Protein AF-A0A1Q7ES59-F1 (afdb_monomer)

Structure (mmCIF, N/CA/C/O backbone):
data_AF-A0A1Q7ES59-F1
#
_entry.id   AF-A0A1Q7ES59-F1
#
loop_
_atom_site.group_PDB
_atom_site.id
_atom_site.type_symbol
_atom_site.label_atom_id
_atom_site.label_alt_id
_atom_site.label_comp_id
_atom_site.label_asym_id
_atom_site.label_entity_id
_atom_site.label_seq_id
_atom_site.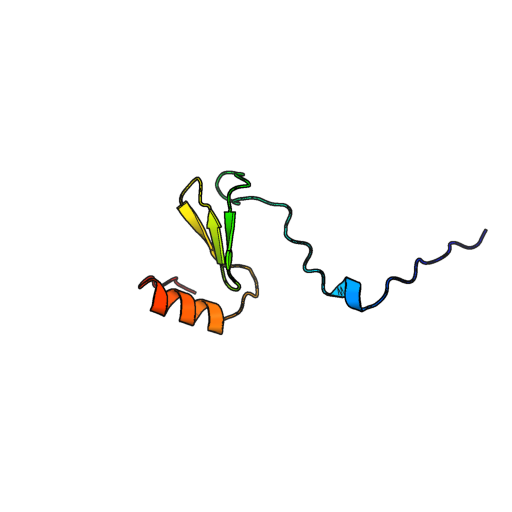pdbx_PDB_ins_code
_atom_site.Cartn_x
_atom_site.Cartn_y
_atom_site.Cartn_z
_atom_site.occupancy
_atom_site.B_iso_or_equiv
_atom_site.auth_seq_id
_atom_site.auth_comp_id
_atom_site.auth_asym_id
_atom_site.auth_atom_id
_atom_site.pdbx_PDB_model_num
ATOM 1 N N . MET A 1 1 ? 32.197 31.214 19.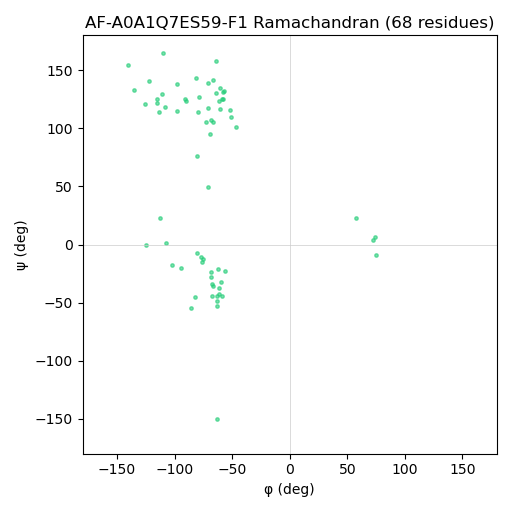777 1.00 47.25 1 MET A N 1
ATOM 2 C CA . MET A 1 1 ? 31.395 29.983 19.963 1.00 47.25 1 MET A CA 1
ATOM 3 C C . MET A 1 1 ? 31.094 29.414 18.582 1.00 47.25 1 MET 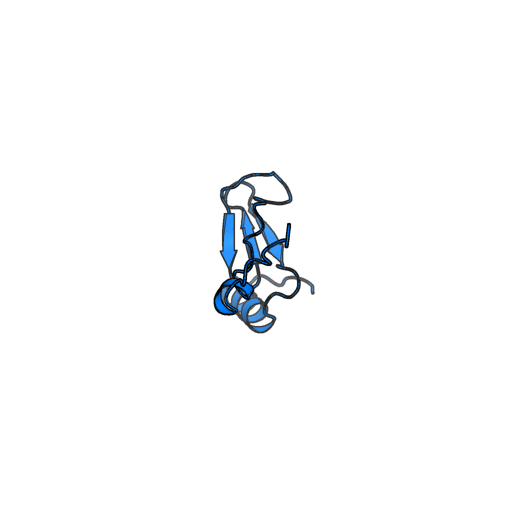A C 1
ATOM 5 O O . MET A 1 1 ? 30.327 30.025 17.855 1.00 47.25 1 MET A O 1
ATOM 9 N N . VAL A 1 2 ? 31.770 28.337 18.170 1.00 51.59 2 VAL A N 1
ATOM 10 C CA . VAL A 1 2 ? 31.585 27.723 16.840 1.00 51.59 2 VAL A CA 1
ATOM 11 C C . VAL A 1 2 ? 30.483 26.660 16.941 1.00 51.59 2 VAL A C 1
ATOM 13 O O . VAL A 1 2 ? 30.616 25.769 17.782 1.00 51.59 2 VAL A O 1
ATOM 16 N N . PRO A 1 3 ? 29.399 26.720 16.145 1.00 54.62 3 PRO A N 1
ATOM 17 C CA . PRO A 1 3 ? 28.393 25.666 16.137 1.00 54.62 3 PRO A CA 1
ATOM 18 C C . PRO A 1 3 ? 28.975 24.415 15.471 1.00 54.62 3 PRO A C 1
ATOM 20 O O . PRO A 1 3 ? 29.341 24.425 14.297 1.00 54.62 3 PRO A O 1
ATOM 23 N N . THR A 1 4 ? 29.084 23.323 16.224 1.00 53.31 4 THR A N 1
ATOM 24 C CA . THR A 1 4 ? 29.516 22.027 15.700 1.00 53.31 4 THR A CA 1
ATOM 25 C C . THR A 1 4 ? 28.401 21.424 14.851 1.00 53.31 4 THR A C 1
ATOM 27 O O . THR A 1 4 ? 27.386 20.939 15.355 1.00 53.31 4 THR A O 1
ATOM 30 N N . ALA A 1 5 ? 28.580 21.452 13.531 1.00 62.41 5 ALA A N 1
ATOM 31 C CA . ALA A 1 5 ? 27.750 20.683 12.617 1.00 62.41 5 ALA A CA 1
ATOM 32 C C . ALA A 1 5 ? 27.903 19.189 12.953 1.00 62.41 5 ALA A C 1
ATOM 34 O O . ALA A 1 5 ? 28.997 18.629 12.870 1.00 62.41 5 ALA A O 1
ATOM 35 N N . LYS A 1 6 ? 26.813 18.535 13.372 1.00 64.44 6 LYS A N 1
ATOM 36 C CA . LYS A 1 6 ? 26.810 17.087 13.606 1.00 64.44 6 LYS A CA 1
ATOM 37 C C . LYS A 1 6 ? 26.948 16.378 12.260 1.00 64.44 6 LYS A C 1
ATOM 39 O O . LYS A 1 6 ? 26.004 16.353 11.476 1.00 64.44 6 LYS A O 1
ATOM 44 N N . VAL A 1 7 ? 28.119 15.800 12.005 1.00 64.12 7 VAL A N 1
ATOM 45 C CA . VAL A 1 7 ? 28.365 14.934 10.848 1.00 64.12 7 VAL A CA 1
ATOM 46 C C . VAL A 1 7 ? 27.530 13.664 11.027 1.00 64.12 7 VAL A C 1
ATOM 48 O O . VAL A 1 7 ? 27.828 12.825 11.875 1.00 64.12 7 VAL A O 1
ATOM 51 N N . VAL A 1 8 ? 26.437 13.545 10.270 1.00 63.16 8 VAL A N 1
ATOM 52 C CA . VAL A 1 8 ? 25.603 12.337 10.249 1.00 63.16 8 VAL A CA 1
ATOM 53 C C . VAL A 1 8 ? 26.131 11.418 9.145 1.00 63.16 8 VAL A C 1
ATOM 55 O O . VAL A 1 8 ? 26.234 11.854 7.999 1.00 63.16 8 VAL A O 1
ATOM 58 N N . PRO A 1 9 ? 26.470 10.155 9.445 1.00 52.25 9 PRO A N 1
ATOM 59 C CA . PRO A 1 9 ? 27.006 9.250 8.438 1.00 52.25 9 PRO A CA 1
ATOM 60 C C . PRO A 1 9 ? 25.953 8.905 7.370 1.00 52.25 9 PRO A C 1
ATOM 62 O O . PRO A 1 9 ? 24.780 8.693 7.680 1.00 52.25 9 PRO A O 1
ATOM 65 N N . LEU A 1 10 ? 26.385 8.816 6.105 1.00 58.12 10 LEU A N 1
ATOM 66 C CA . LEU A 1 10 ? 25.534 8.634 4.913 1.00 58.12 10 LEU A CA 1
ATOM 67 C C . LEU A 1 10 ? 24.619 7.397 4.961 1.00 58.12 10 LEU A C 1
ATOM 69 O O . LEU A 1 10 ? 23.570 7.387 4.321 1.00 58.12 10 LEU A O 1
ATOM 73 N N . TRP A 1 11 ? 24.945 6.376 5.759 1.00 54.88 11 TRP A N 1
ATOM 74 C CA . TRP A 1 11 ? 24.075 5.208 5.941 1.00 54.88 11 TRP A CA 1
ATOM 75 C C . TRP A 1 11 ? 22.770 5.537 6.691 1.00 54.88 11 TRP A C 1
ATOM 77 O O . TRP A 1 11 ? 21.761 4.868 6.484 1.00 54.88 11 TRP A O 1
ATOM 87 N N . ARG A 1 12 ? 22.736 6.611 7.498 1.00 53.22 12 ARG A N 1
ATOM 88 C CA . ARG A 1 12 ? 21.499 7.127 8.114 1.00 53.22 12 ARG A CA 1
ATOM 89 C C . ARG A 1 12 ? 20.609 7.894 7.134 1.00 53.22 12 ARG A C 1
ATOM 91 O O . ARG A 1 12 ? 19.441 8.109 7.444 1.00 53.22 12 ARG A O 1
ATOM 98 N N . ALA A 1 13 ? 21.116 8.285 5.963 1.00 50.34 13 ALA A N 1
ATOM 99 C CA . ALA A 1 13 ? 20.359 9.066 4.983 1.00 50.34 13 ALA A CA 1
ATOM 100 C C . ALA A 1 13 ? 19.340 8.230 4.181 1.00 50.34 13 ALA A C 1
ATOM 102 O O . ALA A 1 13 ? 18.485 8.797 3.510 1.00 50.34 13 ALA A O 1
ATOM 103 N N . ARG A 1 14 ? 19.384 6.891 4.284 1.00 49.12 14 ARG A N 1
ATOM 104 C CA . ARG A 1 14 ? 18.360 5.977 3.736 1.00 49.12 14 ARG A CA 1
ATOM 105 C C . ARG A 1 14 ? 17.565 5.245 4.808 1.00 49.12 14 ARG A C 1
ATOM 107 O O . ARG A 1 14 ? 16.955 4.215 4.539 1.00 49.12 14 ARG A O 1
ATOM 114 N N . ALA A 1 15 ? 17.502 5.794 6.015 1.00 45.94 15 ALA A N 1
ATOM 115 C CA . ALA A 1 15 ? 16.313 5.548 6.802 1.00 45.94 15 ALA A CA 1
ATOM 116 C C . ALA A 1 15 ? 15.192 6.313 6.091 1.00 45.94 15 ALA A C 1
ATOM 118 O O . ALA A 1 15 ? 15.033 7.514 6.309 1.00 45.94 15 ALA A O 1
ATOM 119 N N . HIS A 1 16 ? 14.433 5.641 5.216 1.00 46.62 16 HIS A N 1
ATOM 120 C CA . HIS A 1 16 ? 13.049 6.038 4.983 1.00 46.62 16 HIS A CA 1
ATOM 121 C C . HIS A 1 16 ? 12.473 6.227 6.379 1.00 46.62 16 HIS A C 1
ATOM 123 O O . HIS A 1 16 ? 12.239 5.242 7.075 1.00 46.62 16 HIS A O 1
ATOM 129 N N . ARG A 1 17 ? 12.352 7.477 6.842 1.00 39.12 17 ARG A N 1
ATOM 130 C CA . ARG A 1 17 ? 11.602 7.792 8.051 1.00 39.12 17 ARG A CA 1
ATOM 131 C C . ARG A 1 17 ? 10.264 7.103 7.802 1.00 39.12 17 ARG A C 1
ATOM 133 O O . ARG A 1 17 ? 9.584 7.522 6.861 1.00 39.12 17 ARG A O 1
ATOM 140 N N . PRO A 1 18 ? 9.909 6.012 8.511 1.00 43.47 18 PRO A N 1
ATOM 141 C CA . PRO A 1 18 ? 8.597 5.439 8.300 1.00 43.47 18 PRO A CA 1
ATOM 142 C C . PRO A 1 18 ? 7.654 6.598 8.610 1.00 43.47 18 PRO A C 1
ATOM 144 O O . PRO A 1 18 ? 7.840 7.219 9.661 1.00 43.47 18 PRO A O 1
ATOM 147 N N . PRO A 1 19 ? 6.730 6.991 7.711 1.00 50.50 19 PRO A N 1
ATOM 148 C CA . PRO A 1 19 ? 5.736 7.971 8.096 1.00 50.50 19 PRO A CA 1
ATOM 149 C C . PRO A 1 19 ? 5.129 7.420 9.377 1.00 50.50 19 PRO A C 1
ATOM 151 O O . PRO A 1 19 ? 4.589 6.313 9.377 1.00 50.50 19 PRO A O 1
ATOM 154 N N . THR A 1 20 ? 5.311 8.126 10.485 1.00 56.69 20 THR A N 1
ATOM 155 C CA . THR A 1 20 ? 4.664 7.864 11.770 1.00 56.69 20 THR A CA 1
ATOM 156 C C . THR A 1 20 ? 3.191 8.245 11.642 1.00 56.69 20 THR A C 1
ATOM 158 O O . THR A 1 20 ? 2.663 9.032 12.413 1.00 56.69 20 THR A O 1
ATOM 161 N N . GLY A 1 21 ? 2.553 7.760 10.585 1.00 68.19 21 GLY A N 1
ATOM 162 C C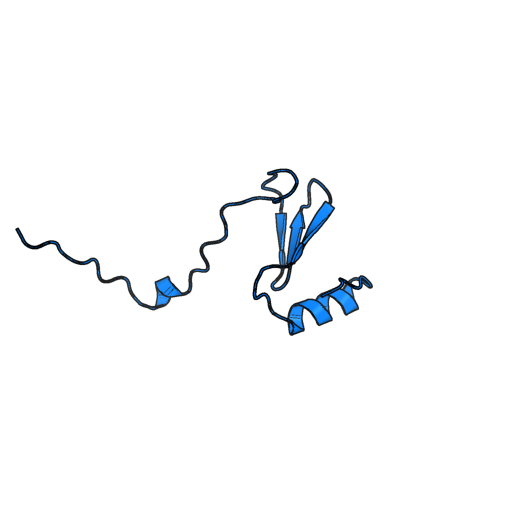A . GLY A 1 21 ? 1.160 7.931 10.258 1.00 68.19 21 GLY A CA 1
ATOM 163 C C . GLY A 1 21 ? 0.622 6.530 10.074 1.00 68.19 21 GLY A C 1
ATOM 164 O O . GLY A 1 21 ? 1.162 5.748 9.285 1.00 68.19 21 GLY A O 1
ATOM 165 N N . GLY A 1 22 ? -0.380 6.195 10.877 1.00 79.88 22 GLY A N 1
ATOM 166 C CA . GLY A 1 22 ? -1.179 5.003 10.676 1.00 79.88 22 GLY A CA 1
ATOM 167 C C . GLY A 1 22 ? -1.939 5.079 9.353 1.00 79.88 22 GLY A C 1
ATOM 168 O O . GLY A 1 22 ? -1.529 5.710 8.380 1.00 79.88 22 GLY A O 1
ATOM 169 N N . CYS A 1 23 ? -3.092 4.441 9.304 1.00 88.44 23 CYS A N 1
ATOM 170 C CA . CYS A 1 23 ? -3.974 4.573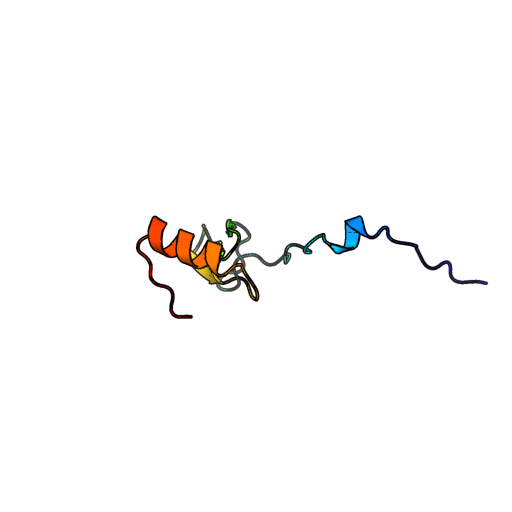 8.162 1.00 88.44 23 CYS A CA 1
ATOM 171 C C . CYS A 1 23 ? -4.380 6.042 7.951 1.00 88.44 23 CYS A C 1
ATOM 173 O O . CYS A 1 23 ? -4.956 6.650 8.848 1.00 88.44 23 CYS A O 1
ATOM 175 N N . ALA A 1 24 ? -4.162 6.589 6.752 1.00 84.12 24 ALA A N 1
ATOM 176 C CA . ALA A 1 24 ? -4.591 7.949 6.410 1.00 84.12 24 ALA A CA 1
ATOM 177 C C . ALA A 1 24 ? -6.122 8.133 6.461 1.00 84.12 24 ALA A C 1
ATOM 179 O O . ALA A 1 24 ? -6.603 9.250 6.610 1.00 84.12 24 ALA A O 1
ATOM 180 N N . LYS A 1 25 ? -6.885 7.035 6.363 1.00 86.31 25 LYS A N 1
ATOM 181 C CA . LYS A 1 25 ? -8.352 7.039 6.416 1.00 86.31 25 LYS A CA 1
ATOM 182 C C . LYS A 1 25 ? -8.904 7.078 7.843 1.00 86.31 25 LYS A C 1
ATOM 184 O O . LYS A 1 25 ? -9.862 7.793 8.096 1.00 86.31 25 LYS A O 1
ATOM 189 N N . CYS A 1 26 ? -8.361 6.271 8.759 1.00 92.06 26 CYS A N 1
ATOM 190 C CA . CYS A 1 26 ? -8.944 6.084 10.099 1.00 92.06 26 CYS A CA 1
ATOM 191 C C . CYS A 1 26 ? -7.987 6.360 11.267 1.00 92.06 26 CYS A C 1
ATOM 193 O O . CYS A 1 26 ? -8.367 6.177 12.417 1.00 92.06 26 CYS A O 1
ATOM 195 N N . GLY A 1 27 ? -6.731 6.724 11.003 1.00 88.06 27 GLY A N 1
ATOM 196 C CA . GLY A 1 27 ? -5.720 7.004 12.027 1.00 88.06 27 GLY A CA 1
ATOM 197 C C . GLY A 1 27 ? -5.141 5.775 12.741 1.00 88.06 27 GLY A C 1
ATOM 198 O O . GLY A 1 27 ? -4.147 5.909 13.449 1.00 88.06 27 GLY A O 1
ATOM 199 N N . SER A 1 28 ? -5.699 4.573 12.542 1.00 90.44 28 SER A N 1
ATOM 200 C CA . SER A 1 28 ? -5.229 3.352 13.214 1.00 90.44 28 SER A CA 1
ATOM 201 C C . SER A 1 28 ? -3.774 3.025 12.877 1.00 90.44 28 SER A C 1
ATOM 203 O O . SER A 1 28 ? -3.382 3.015 11.709 1.00 90.44 28 SER A O 1
ATOM 205 N N . THR A 1 29 ? -2.986 2.684 13.894 1.00 92.25 29 THR A N 1
ATOM 206 C CA . THR A 1 29 ? -1.592 2.240 13.753 1.00 92.25 29 THR A CA 1
ATOM 207 C C . THR A 1 29 ? -1.469 0.768 13.348 1.00 92.25 29 THR A C 1
ATOM 209 O O . THR A 1 29 ? -0.371 0.321 13.021 1.00 92.25 29 THR A O 1
ATOM 212 N N . PHE A 1 30 ? -2.578 0.017 13.309 1.00 94.50 30 PHE A N 1
ATOM 213 C CA . PHE A 1 30 ? -2.596 -1.393 12.918 1.00 94.50 30 PHE A CA 1
ATOM 214 C C . PHE A 1 30 ? -2.568 -1.540 11.388 1.00 94.50 30 PHE A C 1
ATOM 216 O O . PHE A 1 30 ? -3.584 -1.776 10.725 1.00 94.50 30 PHE A O 1
ATOM 223 N N . VAL A 1 31 ? -1.381 -1.335 10.813 1.00 92.00 31 VAL A N 1
ATOM 224 C CA . VAL A 1 31 ? -1.125 -1.365 9.367 1.00 92.00 31 VAL A CA 1
ATOM 225 C C . VAL A 1 31 ? -0.059 -2.403 9.009 1.00 92.00 31 VAL A C 1
ATOM 227 O O . VAL A 1 31 ? 0.945 -2.542 9.701 1.00 92.00 31 VAL A O 1
ATOM 230 N N . ALA A 1 32 ? -0.260 -3.110 7.898 1.00 91.31 32 ALA A N 1
ATOM 231 C CA . ALA A 1 32 ? 0.759 -3.906 7.226 1.00 91.31 32 ALA A CA 1
ATOM 232 C C . ALA A 1 32 ? 1.351 -3.090 6.071 1.00 91.31 32 ALA A C 1
ATOM 234 O O . ALA A 1 32 ? 0.619 -2.407 5.354 1.00 91.31 32 ALA A O 1
ATOM 235 N N . ARG A 1 33 ? 2.672 -3.144 5.904 1.00 88.06 33 ARG A N 1
ATOM 236 C CA . ARG A 1 33 ? 3.387 -2.406 4.860 1.00 88.06 33 ARG A CA 1
ATOM 237 C C . ARG A 1 33 ? 4.016 -3.382 3.882 1.00 88.06 33 ARG A C 1
ATOM 239 O O . ARG A 1 33 ? 4.772 -4.256 4.289 1.00 88.06 33 ARG A O 1
ATOM 246 N N . GLU A 1 34 ? 3.702 -3.195 2.614 1.00 87.12 34 GLU A N 1
ATOM 247 C CA . GLU A 1 34 ? 4.341 -3.835 1.472 1.00 87.12 34 GLU A CA 1
ATOM 248 C C . GLU A 1 34 ? 5.159 -2.782 0.703 1.00 87.12 34 GLU A C 1
ATOM 250 O O . GLU A 1 34 ? 4.970 -1.583 0.927 1.00 87.12 34 GLU A O 1
ATOM 255 N N . PRO A 1 35 ? 6.069 -3.177 -0.204 1.00 88.50 35 PRO A N 1
ATOM 256 C CA . PRO A 1 35 ? 6.921 -2.219 -0.914 1.00 88.50 35 PRO A CA 1
ATOM 257 C C . PRO A 1 35 ? 6.147 -1.175 -1.740 1.00 88.50 35 PRO A C 1
ATOM 259 O O . PRO A 1 35 ? 6.586 -0.031 -1.855 1.00 88.50 35 PRO A O 1
ATOM 262 N N . ALA A 1 36 ? 4.983 -1.548 -2.284 1.00 91.19 36 ALA A N 1
ATOM 263 C CA . ALA A 1 36 ? 4.127 -0.661 -3.074 1.00 9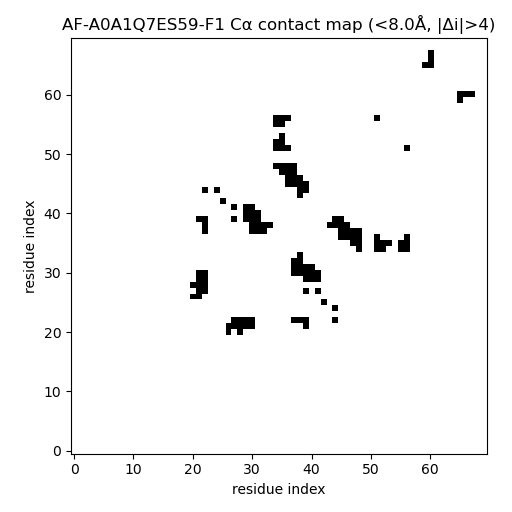1.19 36 ALA A CA 1
ATOM 264 C C . ALA A 1 36 ? 2.904 -0.118 -2.308 1.00 91.19 36 ALA A C 1
ATOM 266 O O . ALA A 1 36 ? 2.316 0.883 -2.728 1.00 91.19 36 ALA A O 1
ATOM 267 N N . PHE A 1 37 ? 2.520 -0.732 -1.181 1.00 91.38 37 PHE A N 1
ATOM 268 C CA . PHE A 1 37 ? 1.231 -0.479 -0.529 1.00 91.38 37 PHE A CA 1
ATOM 269 C C . PHE A 1 37 ? 1.298 -0.424 0.997 1.00 91.38 37 PHE A C 1
ATOM 271 O O . PHE A 1 37 ? 2.123 -1.055 1.653 1.00 91.38 37 PHE A O 1
ATOM 278 N N . ILE A 1 38 ? 0.343 0.293 1.581 1.00 91.06 38 ILE A N 1
ATOM 279 C CA . ILE A 1 38 ? 0.010 0.242 3.003 1.00 91.06 38 ILE A CA 1
ATOM 280 C C . ILE A 1 38 ? -1.409 -0.303 3.124 1.00 91.06 38 ILE A C 1
ATOM 282 O O . ILE A 1 38 ? -2.354 0.291 2.604 1.00 91.06 38 ILE A O 1
ATOM 286 N N . HIS A 1 39 ? -1.558 -1.413 3.842 1.00 92.06 39 HIS A N 1
ATOM 287 C CA . HIS A 1 39 ? -2.840 -2.043 4.122 1.00 92.06 39 HIS A CA 1
ATOM 288 C C . HIS A 1 39 ? -3.217 -1.855 5.594 1.00 92.06 39 HIS A C 1
ATOM 290 O O . HIS A 1 39 ? -2.525 -2.324 6.499 1.00 92.06 39 HIS A O 1
ATOM 296 N N . CYS A 1 40 ? -4.329 -1.180 5.866 1.00 94.19 40 CYS A N 1
ATOM 297 C CA . CYS A 1 40 ? -4.859 -1.051 7.214 1.00 94.19 40 CYS A CA 1
ATOM 298 C C . CYS A 1 40 ? -5.620 -2.313 7.607 1.00 94.19 40 CYS A C 1
ATOM 300 O O . CYS A 1 40 ? -6.693 -2.594 7.081 1.00 94.19 40 CYS A O 1
ATOM 302 N N . ARG A 1 41 ? -5.098 -3.033 8.599 1.00 93.75 41 ARG A N 1
ATOM 303 C CA . ARG A 1 41 ? -5.720 -4.251 9.126 1.00 93.75 41 ARG A CA 1
ATOM 304 C C . ARG A 1 41 ? -6.935 -3.961 10.008 1.00 93.75 41 ARG A C 1
ATOM 306 O O . ARG A 1 41 ? -7.683 -4.879 10.307 1.00 93.75 41 ARG A O 1
ATOM 313 N N . PHE A 1 42 ? -7.133 -2.702 10.403 1.00 94.75 42 PHE A N 1
ATOM 314 C CA . PHE A 1 42 ? -8.295 -2.275 11.178 1.00 94.75 42 PHE A CA 1
ATOM 315 C C . PHE A 1 42 ? -9.513 -1.941 10.301 1.00 94.75 42 PHE A C 1
ATOM 317 O O . PHE A 1 42 ? -10.576 -2.509 10.503 1.00 94.75 42 PHE A O 1
ATOM 324 N N . CYS A 1 43 ? -9.379 -1.040 9.318 1.00 94.94 43 CYS A N 1
ATOM 325 C CA . CYS A 1 43 ? -10.512 -0.583 8.494 1.00 94.94 43 CYS A CA 1
ATOM 326 C C . CYS A 1 43 ? -10.512 -1.111 7.048 1.00 94.94 43 CYS A C 1
ATOM 328 O O . CYS A 1 43 ? -11.365 -0.708 6.258 1.00 94.94 43 CYS A O 1
ATOM 330 N N . GLY A 1 44 ? -9.528 -1.936 6.672 1.00 92.69 44 GLY A N 1
ATOM 331 C CA . GLY A 1 44 ? -9.396 -2.513 5.328 1.00 92.69 44 GLY A CA 1
ATOM 332 C C . GLY A 1 44 ? -8.914 -1.543 4.245 1.00 92.69 44 GLY A C 1
ATOM 333 O O . GLY A 1 44 ? -8.906 -1.893 3.071 1.00 92.69 44 GLY A O 1
ATOM 334 N N . SER A 1 45 ? -8.526 -0.311 4.597 1.00 92.88 45 SER A N 1
ATOM 335 C CA . SER A 1 45 ? -8.019 0.652 3.611 1.00 92.88 45 SER A CA 1
ATOM 336 C C . SER A 1 45 ? -6.714 0.162 2.990 1.00 92.88 45 SER A C 1
ATOM 338 O O . SER A 1 45 ? -5.768 -0.145 3.715 1.00 92.88 45 SER A O 1
ATOM 340 N N . LEU A 1 46 ? -6.638 0.187 1.663 1.00 90.94 46 LEU A N 1
ATOM 341 C CA . LEU A 1 46 ? -5.414 -0.040 0.903 1.00 90.94 46 LEU A CA 1
ATOM 342 C C . LEU A 1 46 ? -4.992 1.277 0.252 1.00 90.94 46 LEU A C 1
ATOM 344 O O . LEU A 1 46 ? -5.808 1.963 -0.362 1.00 90.94 46 LEU A O 1
ATOM 348 N N . SER A 1 47 ? -3.735 1.667 0.423 1.00 89.25 47 SER A N 1
ATOM 349 C CA . SER A 1 47 ? -3.213 2.917 -0.129 1.00 89.25 47 SER A CA 1
ATOM 350 C C . SER A 1 47 ? -1.854 2.687 -0.763 1.00 89.25 47 SER A C 1
ATOM 352 O O . SER A 1 47 ? -0.986 2.055 -0.163 1.00 89.25 47 SER A O 1
ATOM 354 N N . ARG A 1 48 ? -1.669 3.212 -1.974 1.00 88.50 48 ARG A N 1
ATOM 355 C CA . ARG A 1 48 ? -0.392 3.158 -2.686 1.00 88.50 48 ARG A CA 1
ATOM 356 C C . ARG A 1 48 ? 0.627 4.075 -2.018 1.00 88.50 48 ARG A C 1
ATOM 358 O O . ARG A 1 48 ? 0.297 5.188 -1.608 1.00 88.50 48 ARG A O 1
ATOM 365 N N . ILE A 1 49 ? 1.865 3.608 -1.911 1.00 87.44 49 ILE A N 1
ATOM 366 C CA . ILE A 1 49 ? 2.979 4.413 -1.412 1.00 87.44 49 ILE A CA 1
ATOM 367 C C . ILE A 1 49 ? 3.450 5.338 -2.545 1.00 87.44 49 ILE A C 1
ATOM 369 O O . ILE A 1 49 ? 3.756 4.846 -3.635 1.00 87.44 49 ILE A O 1
ATOM 373 N N . PRO A 1 50 ? 3.536 6.664 -2.323 1.00 85.69 50 PRO A N 1
ATOM 374 C CA . PRO A 1 50 ? 4.091 7.583 -3.313 1.00 85.69 50 PRO A CA 1
ATOM 375 C C . PRO A 1 50 ? 5.521 7.190 -3.694 1.00 85.69 50 PRO A C 1
ATOM 377 O O . PRO A 1 50 ? 6.348 6.951 -2.813 1.00 85.69 50 PRO A O 1
ATOM 380 N N . ASN A 1 51 ? 5.811 7.137 -4.998 1.00 85.44 51 ASN A N 1
ATOM 381 C CA . ASN A 1 51 ? 7.083 6.644 -5.550 1.00 85.44 51 ASN A CA 1
ATOM 382 C C . ASN A 1 51 ? 7.430 5.196 -5.143 1.00 85.44 51 ASN A C 1
ATOM 384 O O . ASN A 1 51 ? 8.599 4.813 -5.153 1.00 85.44 51 ASN A O 1
ATOM 388 N N . GLY A 1 52 ? 6.427 4.397 -4.763 1.00 83.56 52 GLY A N 1
ATOM 389 C CA . GLY A 1 52 ? 6.581 2.965 -4.533 1.00 83.56 52 GLY A CA 1
ATOM 390 C C . GLY A 1 52 ? 6.964 2.217 -5.812 1.00 83.56 52 GLY A C 1
ATOM 391 O O . GLY A 1 52 ? 6.731 2.688 -6.927 1.00 83.56 52 GLY A O 1
ATOM 392 N N . SER A 1 53 ? 7.554 1.038 -5.641 1.00 88.50 53 SER A N 1
ATOM 393 C CA . SER A 1 53 ? 7.992 0.182 -6.744 1.00 88.50 53 SER A CA 1
ATOM 394 C C . SER A 1 53 ? 6.814 -0.243 -7.629 1.00 88.50 53 SER A C 1
ATOM 396 O O . SER A 1 53 ? 5.846 -0.832 -7.147 1.00 88.50 53 SER A O 1
ATOM 398 N N . LEU A 1 54 ? 6.905 0.048 -8.932 1.00 90.69 54 LEU A N 1
ATOM 399 C CA . LEU A 1 54 ? 5.917 -0.392 -9.925 1.00 90.69 54 LEU A CA 1
ATOM 400 C C . LEU A 1 54 ? 5.928 -1.913 -10.104 1.00 90.69 54 LEU A C 1
ATOM 402 O O . LEU A 1 54 ? 4.873 -2.518 -10.259 1.00 90.69 54 LEU A O 1
ATOM 406 N N . LEU A 1 55 ? 7.110 -2.529 -10.016 1.00 93.69 55 LEU A N 1
ATOM 407 C CA . LEU A 1 55 ? 7.252 -3.980 -10.088 1.00 93.69 55 LEU A CA 1
ATOM 408 C C . LEU A 1 55 ? 6.539 -4.661 -8.912 1.00 93.69 55 LEU A C 1
ATOM 410 O O . LEU A 1 55 ? 5.805 -5.626 -9.098 1.00 93.69 55 LEU A O 1
ATOM 414 N N . ASP A 1 56 ? 6.711 -4.137 -7.696 1.00 94.19 56 ASP A N 1
ATOM 415 C CA . ASP A 1 56 ? 6.028 -4.684 -6.519 1.00 94.19 56 ASP A CA 1
ATOM 416 C C . ASP A 1 56 ? 4.515 -4.437 -6.559 1.00 94.19 56 ASP A C 1
ATOM 418 O O . ASP A 1 56 ? 3.752 -5.236 -6.012 1.00 94.19 56 ASP A O 1
ATOM 422 N N . GLN A 1 57 ? 4.068 -3.362 -7.222 1.00 92.69 57 GLN A N 1
ATOM 423 C CA . GLN A 1 57 ? 2.651 -3.148 -7.503 1.00 92.69 57 GLN A CA 1
ATOM 424 C C . GLN A 1 57 ? 2.101 -4.256 -8.406 1.00 92.69 57 GLN A C 1
ATOM 426 O O . GLN A 1 57 ? 1.127 -4.905 -8.035 1.00 92.69 57 GLN A O 1
ATOM 431 N N . GLU A 1 58 ? 2.740 -4.511 -9.546 1.00 93.38 58 GLU A N 1
ATOM 432 C CA . GLU A 1 58 ? 2.308 -5.546 -10.490 1.00 93.38 58 GLU A CA 1
ATOM 433 C C . GLU A 1 58 ? 2.287 -6.936 -9.833 1.00 93.38 58 GLU A C 1
ATOM 435 O O . GLU A 1 58 ? 1.302 -7.670 -9.929 1.00 93.38 58 GLU A O 1
ATOM 440 N N . LEU A 1 59 ? 3.328 -7.275 -9.065 1.00 94.06 59 LEU A N 1
ATOM 441 C CA . LEU A 1 59 ? 3.386 -8.529 -8.308 1.00 94.06 59 LEU A CA 1
ATOM 442 C C . LEU A 1 59 ? 2.262 -8.645 -7.273 1.00 94.06 59 LEU A C 1
ATOM 444 O O . LEU A 1 59 ? 1.742 -9.737 -7.036 1.00 94.06 59 LEU A O 1
ATOM 448 N N . PHE A 1 60 ? 1.887 -7.549 -6.616 1.00 92.00 60 PHE A N 1
ATOM 449 C CA . PHE A 1 60 ? 0.751 -7.543 -5.699 1.00 92.00 60 PHE A CA 1
ATOM 450 C C . PHE A 1 60 ? -0.572 -7.754 -6.440 1.00 92.00 60 PHE A C 1
ATOM 452 O O . PHE A 1 60 ? -1.390 -8.557 -5.995 1.00 92.00 60 PHE A O 1
ATOM 459 N N . GLU A 1 61 ? -0.780 -7.079 -7.566 1.00 92.25 61 GLU A N 1
ATOM 460 C CA . GLU A 1 61 ? -1.993 -7.199 -8.381 1.00 92.25 61 GLU A CA 1
ATOM 461 C C . GLU A 1 61 ? -2.179 -8.633 -8.897 1.00 92.25 61 GLU A C 1
ATOM 463 O O . GLU A 1 61 ? -3.264 -9.201 -8.768 1.00 92.25 61 GLU A O 1
ATOM 468 N N . ILE A 1 62 ? -1.100 -9.284 -9.350 1.00 94.00 62 ILE A N 1
ATOM 469 C CA . ILE A 1 62 ? -1.116 -10.699 -9.756 1.00 94.00 62 ILE A CA 1
ATOM 470 C C . ILE A 1 62 ? -1.449 -11.617 -8.570 1.00 94.00 62 ILE A C 1
ATOM 472 O O . ILE A 1 62 ? -2.315 -12.481 -8.691 1.00 94.00 62 ILE A O 1
ATOM 476 N N . ARG A 1 63 ? 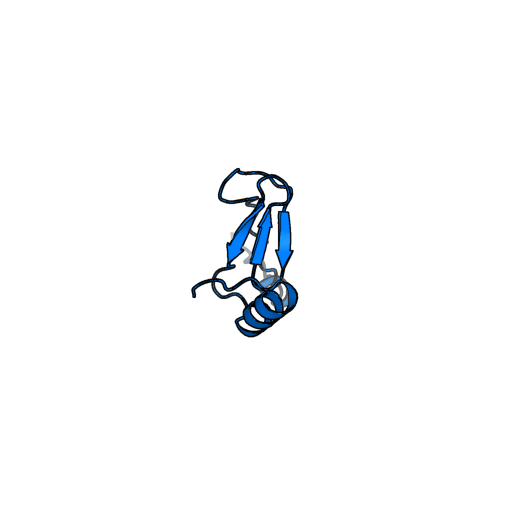-0.786 -11.446 -7.414 1.00 92.81 63 ARG A N 1
ATOM 477 C CA . ARG A 1 63 ? -0.998 -12.310 -6.232 1.00 92.81 63 ARG A CA 1
ATOM 478 C C . ARG A 1 63 ? -2.383 -12.146 -5.605 1.00 92.81 63 ARG A C 1
ATOM 480 O O . ARG A 1 63 ? -2.904 -13.103 -5.042 1.00 92.81 63 ARG A O 1
ATOM 487 N N . SER A 1 64 ? -2.940 -10.938 -5.639 1.00 88.69 64 SER A N 1
ATOM 488 C CA . SER A 1 64 ? -4.210 -10.603 -4.982 1.00 88.69 64 SER A CA 1
ATOM 489 C C . SER A 1 64 ? -5.426 -10.712 -5.902 1.00 88.69 64 SER A C 1
ATOM 491 O O . SER A 1 64 ? -6.547 -10.790 -5.406 1.00 88.69 64 SER A O 1
ATOM 493 N N . GLY A 1 65 ? -5.227 -10.687 -7.224 1.00 91.69 65 GLY A N 1
ATOM 494 C CA . GLY A 1 65 ? -6.304 -10.581 -8.211 1.00 91.69 65 GLY A CA 1
ATOM 495 C C . GLY A 1 65 ? -6.956 -9.192 -8.273 1.00 91.69 65 GLY A C 1
ATOM 496 O O . GLY A 1 65 ? -7.919 -9.004 -9.016 1.00 91.69 65 GLY A O 1
ATOM 497 N N . LEU A 1 66 ? -6.458 -8.214 -7.508 1.00 86.75 66 LEU A N 1
ATOM 498 C CA . LEU A 1 66 ? -6.910 -6.825 -7.562 1.00 86.75 66 LEU A CA 1
ATOM 499 C C . LEU A 1 66 ? -6.231 -6.100 -8.725 1.00 86.75 66 LEU A C 1
ATOM 501 O O . LEU A 1 66 ? -5.046 -6.295 -8.971 1.00 86.75 66 LEU A O 1
ATOM 505 N N . ARG A 1 67 ? -6.958 -5.199 -9.391 1.00 84.75 67 ARG A N 1
ATOM 506 C CA . ARG A 1 67 ? -6.368 -4.213 -10.306 1.00 84.75 67 ARG A CA 1
ATOM 507 C C . ARG A 1 67 ? -6.554 -2.821 -9.746 1.00 84.75 67 ARG A C 1
ATOM 509 O O . ARG A 1 67 ? -7.684 -2.351 -9.622 1.00 84.75 67 ARG A O 1
ATOM 516 N N . LEU A 1 68 ? -5.452 -2.177 -9.385 1.00 77.81 68 LEU A N 1
ATOM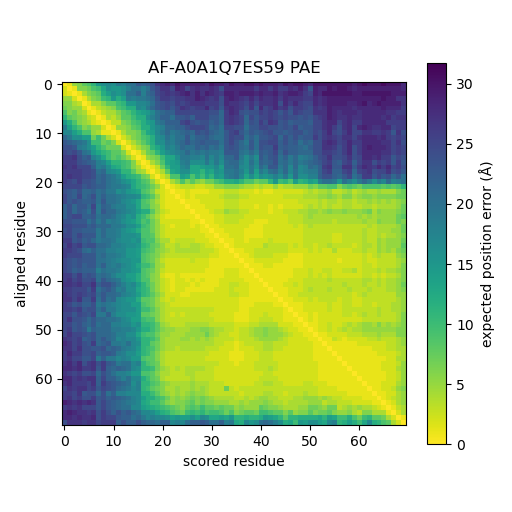 517 C CA . LEU A 1 68 ? -5.471 -0.846 -8.807 1.00 77.81 68 LEU A CA 1
ATOM 518 C C . LEU A 1 68 ? -5.187 0.140 -9.938 1.00 77.81 68 LEU A C 1
ATOM 520 O O . LEU A 1 68 ? -4.124 0.105 -10.547 1.00 77.81 68 LEU A O 1
ATOM 524 N N . ALA A 1 69 ? -6.175 0.978 -10.263 1.00 64.00 69 ALA A N 1
ATOM 525 C CA . ALA A 1 69 ? -6.007 2.010 -11.281 1.00 64.00 69 ALA A CA 1
ATOM 526 C C . ALA A 1 69 ? -4.842 2.938 -10.892 1.00 64.00 69 ALA A C 1
ATOM 528 O O . ALA A 1 69 ? -4.742 3.356 -9.733 1.00 64.00 69 ALA A O 1
ATOM 529 N N . SER A 1 70 ? -3.947 3.175 -11.852 1.00 56.19 70 SER A N 1
ATOM 530 C CA . SER A 1 70 ? -2.664 3.865 -11.690 1.00 56.19 70 SER A CA 1
ATOM 531 C C . SER A 1 70 ? -2.795 5.342 -11.352 1.00 56.19 70 SER A C 1
ATOM 533 O O . SER A 1 70 ? -3.674 6.011 -11.939 1.00 56.19 70 SER A O 1
#

Solvent-accessible surface area (backbone atoms only — not comparable to full-atom values): 4617 Å² total; per-residue (Å²): 137,81,85,79,78,80,84,73,62,74,80,64,73,69,55,74,72,70,72,96,59,41,33,92,88,76,60,46,72,54,55,49,79,54,79,20,34,40,38,21,76,78,82,69,50,73,44,76,43,87,92,34,46,66,68,51,39,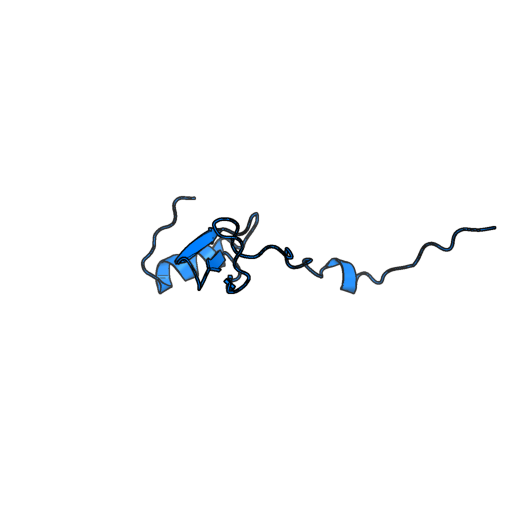53,53,46,28,67,76,68,73,49,83,80,87,128

Foldseek 3Di:
DDDDDPDDDPVVVPPPVPPPACPPVPRDVQWDDDQQWIARPPPRDIDGDVVGDPVSVVVCCVVVVDDDDD

Secondary structure (DSSP, 8-state):
---------GGGGG-----S---TTT--S-EEE-SSEEEETTT--EEEPTT--HHHHHHHHHHH------

Sequence (70 aa):
MVPTAKVVPLWRARAHRPPTGGCAKCGSTFVAREPAFIHCRFCGSLSRIPNGSLLDQELFEIRSGLRLAS

Nearest PDB structures (foldseek):
  4v5o-assembly2_B9  TM=5.512E-01  e=6.754E-01  Tetrahymena thermophila
  5n5y-assembly1_I  TM=5.361E-01  e=1.526E+00  Saccharomyces cerevisiae

Radius of gyration: 16.98 Å; Cα contacts (8 Å, |Δi|>4): 68; chains: 1; bounding box: 42×42×32 Å

Mean predicted aligned error: 11.49 Å

pLDDT: mean 78.29, std 17.57, range [39.12, 94.94]